Protein AF-A0A1I6U2R0-F1 (afdb_monomer_lite)

Structure (mmCIF, N/CA/C/O backbone):
data_AF-A0A1I6U2R0-F1
#
_entry.id   AF-A0A1I6U2R0-F1
#
loop_
_atom_site.group_PDB
_atom_site.id
_atom_site.type_symbol
_atom_site.label_atom_id
_atom_site.label_alt_id
_atom_site.label_comp_id
_atom_site.label_asym_i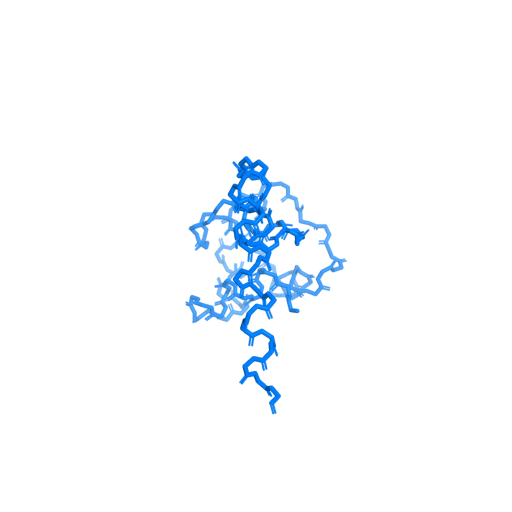d
_atom_site.label_entity_id
_atom_site.label_seq_id
_atom_site.pdbx_PDB_ins_code
_atom_site.Cartn_x
_atom_site.Cartn_y
_atom_site.Cartn_z
_atom_site.occupancy
_atom_site.B_iso_or_equiv
_atom_site.auth_seq_id
_atom_site.auth_comp_id
_atom_site.auth_asym_id
_atom_site.auth_atom_id
_atom_site.pdbx_PDB_model_num
ATOM 1 N N . MET A 1 1 ? -1.787 -11.069 2.007 1.00 62.41 1 MET A N 1
ATOM 2 C CA . MET A 1 1 ? -1.597 -10.672 0.589 1.00 62.41 1 MET A CA 1
ATOM 3 C C . MET A 1 1 ? -1.193 -9.201 0.546 1.00 62.41 1 MET A C 1
ATOM 5 O O . MET A 1 1 ? -1.876 -8.417 1.185 1.00 62.41 1 MET A O 1
ATOM 9 N N . ASN A 1 2 ? -0.098 -8.831 -0.131 1.00 84.19 2 ASN A N 1
ATOM 10 C CA . ASN A 1 2 ? 0.403 -7.444 -0.191 1.00 84.19 2 ASN A CA 1
ATOM 11 C C . ASN A 1 2 ? -0.561 -6.519 -0.971 1.00 84.19 2 ASN A C 1
ATOM 13 O O . ASN A 1 2 ? -1.175 -6.967 -1.942 1.00 84.19 2 ASN A O 1
ATOM 17 N N . LYS A 1 3 ? -0.683 -5.249 -0.563 1.00 88.25 3 LYS A N 1
ATOM 18 C CA . LYS A 1 3 ? -1.581 -4.250 -1.165 1.00 88.25 3 LYS A CA 1
ATOM 19 C C . LYS A 1 3 ? -1.296 -3.993 -2.648 1.00 88.25 3 LYS A C 1
ATOM 21 O O . LYS A 1 3 ? -2.235 -3.937 -3.432 1.00 88.25 3 LYS A O 1
ATOM 26 N N . ILE A 1 4 ? -0.028 -3.966 -3.063 1.00 91.88 4 ILE A N 1
ATOM 27 C CA . ILE A 1 4 ? 0.372 -3.804 -4.475 1.00 91.88 4 ILE A CA 1
ATOM 28 C C . ILE A 1 4 ? -0.218 -4.928 -5.337 1.00 91.88 4 ILE A C 1
ATOM 30 O O . ILE A 1 4 ? -0.770 -4.684 -6.408 1.00 91.88 4 ILE A O 1
ATOM 34 N N . LYS A 1 5 ? -0.174 -6.171 -4.837 1.00 93.12 5 LYS A N 1
ATOM 35 C CA . LYS A 1 5 ? -0.766 -7.323 -5.528 1.00 93.12 5 LYS A CA 1
ATOM 36 C C . LYS A 1 5 ? -2.287 -7.200 -5.629 1.00 93.12 5 LYS A C 1
ATOM 38 O O . LYS A 1 5 ? -2.849 -7.549 -6.661 1.00 93.12 5 LYS A O 1
ATOM 43 N N . GLN A 1 6 ? -2.943 -6.719 -4.570 1.00 92.50 6 GLN A N 1
ATOM 44 C CA . GLN A 1 6 ? -4.391 -6.489 -4.569 1.00 92.50 6 GLN A CA 1
ATOM 45 C C . GLN A 1 6 ? -4.777 -5.439 -5.616 1.00 92.50 6 GLN A C 1
ATOM 47 O O . GLN A 1 6 ? -5.621 -5.712 -6.461 1.00 92.50 6 GLN A O 1
ATOM 52 N N . LEU A 1 7 ? -4.107 -4.283 -5.609 1.00 93.50 7 LEU A N 1
ATOM 53 C CA . LEU A 1 7 ? -4.330 -3.191 -6.560 1.00 93.50 7 LEU A CA 1
ATOM 54 C C . LEU A 1 7 ? -4.137 -3.637 -8.009 1.00 93.50 7 LEU A C 1
ATOM 56 O O . LEU A 1 7 ? -4.966 -3.332 -8.863 1.00 93.50 7 LEU A O 1
ATOM 60 N N . ARG A 1 8 ? -3.090 -4.422 -8.282 1.00 95.94 8 ARG A N 1
ATOM 61 C CA . ARG A 1 8 ? -2.860 -4.974 -9.618 1.00 95.94 8 ARG A CA 1
ATOM 62 C C . ARG A 1 8 ? -4.008 -5.881 -10.077 1.00 95.94 8 ARG A C 1
ATOM 64 O O . ARG A 1 8 ? -4.443 -5.759 -11.217 1.00 95.94 8 ARG A O 1
ATOM 71 N N . ILE A 1 9 ? -4.482 -6.782 -9.213 1.00 94.75 9 ILE A N 1
ATOM 72 C CA . ILE A 1 9 ? -5.590 -7.696 -9.538 1.00 94.75 9 ILE A CA 1
ATOM 73 C C . ILE A 1 9 ? -6.896 -6.917 -9.738 1.00 94.75 9 ILE A C 1
ATOM 75 O O . ILE A 1 9 ? -7.627 -7.205 -10.675 1.00 94.75 9 ILE A O 1
ATOM 79 N N . LEU A 1 10 ? -7.161 -5.893 -8.921 1.00 92.81 10 LEU A N 1
ATOM 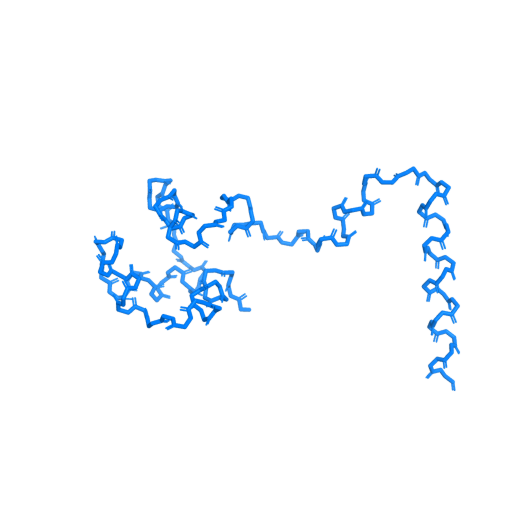80 C CA . LEU A 1 10 ? -8.336 -5.022 -9.071 1.00 92.81 10 LEU A CA 1
ATOM 81 C C . LEU A 1 10 ? -8.360 -4.267 -10.407 1.00 92.81 10 LEU A C 1
ATOM 83 O O . LEU A 1 10 ? -9.430 -3.923 -10.898 1.00 92.81 10 LEU A O 1
ATOM 87 N N . LYS A 1 11 ? -7.189 -4.001 -10.992 1.00 92.56 11 LYS A N 1
ATOM 88 C CA . LYS A 1 11 ? -7.045 -3.385 -12.318 1.00 92.56 11 LYS A CA 1
ATOM 89 C C . LYS A 1 11 ? -6.990 -4.407 -13.463 1.00 92.56 11 LYS A C 1
ATOM 91 O O . LYS A 1 11 ? -6.759 -3.990 -14.592 1.00 92.56 11 LYS A O 1
ATOM 96 N N . ASP A 1 12 ? -7.147 -5.699 -13.168 1.00 94.50 12 ASP A N 1
ATOM 97 C CA . ASP A 1 12 ? -7.024 -6.819 -14.110 1.00 94.50 12 ASP A CA 1
ATOM 98 C C . ASP A 1 12 ? -5.712 -6.808 -14.918 1.00 94.50 12 ASP A C 1
ATOM 100 O O . ASP A 1 12 ? -5.682 -7.001 -16.129 1.00 94.50 12 ASP A O 1
ATOM 104 N N . LYS A 1 13 ? -4.592 -6.518 -14.237 1.00 95.62 13 LYS A N 1
ATOM 105 C CA . LYS A 1 13 ? -3.266 -6.427 -14.868 1.00 95.62 13 LYS A CA 1
ATOM 106 C C . LYS A 1 13 ? -2.360 -7.595 -14.512 1.00 95.62 13 LYS A C 1
ATOM 108 O O . LYS A 1 13 ? -2.292 -8.061 -13.368 1.00 95.62 13 LYS A O 1
ATOM 113 N N . GLN A 1 14 ? -1.553 -8.019 -15.472 1.00 97.31 14 GLN A N 1
ATOM 114 C CA . GLN A 1 14 ? -0.446 -8.939 -15.254 1.00 97.31 14 GLN A CA 1
ATOM 115 C C . GLN A 1 14 ? 0.765 -8.217 -14.651 1.00 97.31 14 GLN A C 1
ATOM 117 O O . GLN A 1 14 ? 0.945 -7.009 -14.795 1.00 97.31 14 GLN A O 1
ATOM 122 N N . GLN A 1 15 ? 1.645 -8.967 -13.978 1.00 96.94 15 GLN A N 1
ATOM 123 C CA . GLN A 1 15 ? 2.884 -8.400 -13.421 1.00 96.94 15 GLN A CA 1
ATOM 124 C C . GLN A 1 15 ? 3.765 -7.767 -14.505 1.00 96.94 15 GLN A C 1
ATOM 126 O O . GLN A 1 15 ? 4.415 -6.762 -14.238 1.00 96.94 15 GLN A O 1
ATOM 131 N N . LYS A 1 16 ? 3.764 -8.340 -15.718 1.00 97.62 16 LYS A N 1
ATOM 132 C CA . LYS A 1 16 ? 4.499 -7.811 -16.871 1.00 97.62 16 LYS A CA 1
ATOM 133 C C . LYS A 1 16 ? 4.002 -6.422 -17.272 1.00 97.62 16 LYS A C 1
ATOM 135 O O . LYS A 1 16 ? 4.815 -5.529 -17.424 1.00 97.62 16 LYS A O 1
ATOM 140 N N . GLU A 1 17 ? 2.690 -6.213 -17.329 1.00 97.81 17 GLU A N 1
ATOM 141 C CA . GLU A 1 17 ? 2.121 -4.912 -17.702 1.00 97.81 17 GLU A CA 1
ATOM 142 C C . GLU A 1 17 ? 2.490 -3.809 -16.704 1.00 97.81 17 GLU A C 1
ATOM 144 O O . GLU A 1 17 ? 2.837 -2.703 -17.103 1.00 97.81 17 GLU A O 1
ATOM 149 N N . ILE A 1 18 ? 2.465 -4.104 -15.398 1.00 97.44 18 ILE A N 1
ATOM 150 C CA . ILE A 1 18 ? 2.928 -3.143 -14.382 1.00 97.44 18 ILE A CA 1
ATOM 151 C C . ILE A 1 18 ? 4.432 -2.889 -14.518 1.00 97.44 18 ILE A C 1
ATOM 153 O O . ILE A 1 18 ? 4.885 -1.767 -14.314 1.00 97.44 18 ILE A O 1
ATOM 157 N N . ALA A 1 19 ? 5.208 -3.918 -14.858 1.00 97.06 19 ALA A N 1
ATOM 158 C CA . ALA A 1 19 ? 6.647 -3.795 -15.045 1.00 97.06 19 ALA A CA 1
ATOM 159 C C . ALA A 1 19 ? 6.986 -2.882 -16.230 1.00 97.06 19 ALA A C 1
ATOM 161 O O . ALA A 1 19 ? 7.837 -2.005 -16.089 1.00 97.06 19 ALA A O 1
ATOM 162 N N . ASP A 1 20 ? 6.265 -3.042 -17.341 1.00 97.56 20 ASP A N 1
ATOM 163 C CA . ASP A 1 20 ? 6.404 -2.223 -18.543 1.00 97.56 20 ASP A CA 1
ATOM 164 C C . ASP A 1 20 ? 6.045 -0.754 -18.242 1.00 97.56 20 ASP A C 1
ATOM 166 O O . ASP A 1 20 ? 6.823 0.145 -18.557 1.00 97.56 20 ASP A O 1
ATOM 170 N N . LEU A 1 21 ? 4.932 -0.502 -17.535 1.00 95.88 21 LEU A N 1
ATOM 171 C CA . LEU A 1 21 ? 4.519 0.851 -17.118 1.00 95.88 21 LEU A CA 1
ATOM 172 C C . LEU A 1 21 ? 5.521 1.522 -16.171 1.00 95.88 21 LEU A C 1
ATOM 174 O O . LEU A 1 21 ? 5.727 2.731 -16.225 1.00 95.88 21 LEU A O 1
ATOM 178 N N . LEU A 1 22 ? 6.137 0.739 -15.288 1.00 95.44 22 LEU A N 1
ATOM 179 C CA . LEU A 1 22 ? 7.071 1.234 -14.284 1.00 95.44 22 LEU A CA 1
ATOM 180 C C . LEU A 1 22 ? 8.524 1.260 -14.800 1.00 95.44 22 LEU A C 1
ATOM 182 O O . LEU A 1 22 ? 9.424 1.690 -14.075 1.00 95.44 22 LEU A O 1
ATOM 186 N N . ASN A 1 23 ? 8.768 0.806 -16.035 1.00 95.50 23 ASN A N 1
ATOM 187 C CA . ASN A 1 23 ? 10.094 0.606 -16.622 1.00 95.50 23 ASN A CA 1
ATOM 188 C C . ASN A 1 23 ? 11.032 -0.193 -15.692 1.00 95.50 23 ASN A C 1
ATOM 190 O O . ASN A 1 23 ? 12.117 0.253 -15.309 1.00 95.50 23 ASN A O 1
ATOM 194 N N . VAL A 1 24 ? 10.565 -1.362 -15.252 1.00 95.06 24 VAL A N 1
ATOM 195 C CA . VAL A 1 24 ? 11.310 -2.312 -14.413 1.00 95.06 24 VAL A CA 1
ATOM 196 C C . VAL A 1 24 ? 11.139 -3.731 -14.946 1.00 95.06 24 VAL A C 1
ATOM 198 O O . VAL A 1 24 ? 10.333 -4.005 -15.827 1.00 95.06 24 VAL A O 1
ATOM 201 N N . THR A 1 25 ? 11.869 -4.686 -14.380 1.00 96.25 25 THR A N 1
ATOM 202 C CA . THR A 1 25 ? 11.681 -6.100 -14.725 1.00 96.25 25 THR A CA 1
ATOM 203 C C . THR A 1 25 ? 10.423 -6.685 -14.060 1.00 96.25 25 THR A C 1
ATOM 205 O O . THR A 1 25 ? 10.120 -6.350 -12.909 1.00 96.25 25 THR A O 1
ATOM 208 N N . PRO A 1 26 ? 9.733 -7.665 -14.678 1.00 95.75 26 PRO A N 1
ATOM 209 C CA . PRO A 1 26 ? 8.636 -8.392 -14.025 1.00 95.75 26 PRO A CA 1
ATOM 210 C C . PRO A 1 26 ? 9.050 -9.037 -12.693 1.00 95.75 26 PRO A C 1
ATOM 212 O O . PRO A 1 26 ? 8.263 -9.129 -11.750 1.00 95.75 26 PRO A O 1
ATOM 215 N N . ARG A 1 27 ? 10.329 -9.424 -12.573 1.00 94.00 27 ARG A N 1
ATOM 216 C CA . ARG A 1 27 ? 10.918 -9.935 -11.330 1.00 94.00 27 ARG A CA 1
ATOM 217 C C . ARG A 1 27 ? 10.939 -8.879 -10.220 1.00 94.00 27 ARG A C 1
ATOM 219 O O . ARG A 1 27 ? 10.728 -9.237 -9.063 1.00 94.00 27 ARG A O 1
ATOM 226 N N . GLN A 1 28 ? 11.163 -7.601 -10.536 1.00 93.94 28 GLN A N 1
ATOM 227 C CA . GLN A 1 28 ? 11.060 -6.512 -9.557 1.00 93.94 28 GLN A CA 1
ATOM 228 C C . GLN A 1 28 ? 9.620 -6.341 -9.063 1.00 93.94 28 GLN A C 1
ATOM 230 O O . GLN A 1 28 ? 9.426 -6.295 -7.851 1.00 93.94 28 GLN A O 1
ATOM 235 N N . ILE A 1 29 ? 8.617 -6.380 -9.947 1.00 95.38 29 ILE A N 1
ATOM 236 C CA . ILE A 1 29 ? 7.200 -6.349 -9.535 1.00 95.38 29 ILE A CA 1
ATOM 237 C C . ILE A 1 29 ? 6.857 -7.539 -8.634 1.00 95.38 29 ILE A C 1
ATOM 239 O O . ILE A 1 29 ? 6.275 -7.367 -7.563 1.00 95.38 29 ILE A O 1
ATOM 243 N N . GLN A 1 30 ? 7.297 -8.748 -8.995 1.00 93.69 30 GLN A N 1
ATOM 244 C CA . GLN A 1 30 ? 7.107 -9.922 -8.142 1.00 93.69 30 GLN A CA 1
ATOM 245 C C . GLN A 1 30 ? 7.744 -9.736 -6.752 1.00 93.69 30 GLN A C 1
ATOM 247 O O . GLN A 1 30 ? 7.166 -10.155 -5.747 1.00 93.69 30 GLN A O 1
ATOM 252 N N . ARG A 1 31 ? 8.929 -9.116 -6.675 1.00 92.44 31 ARG A N 1
ATOM 253 C CA . ARG A 1 31 ? 9.600 -8.813 -5.402 1.00 92.44 31 ARG A CA 1
ATOM 254 C C . ARG A 1 31 ? 8.819 -7.796 -4.569 1.00 92.44 31 ARG A C 1
ATOM 256 O O . ARG A 1 31 ? 8.673 -8.015 -3.368 1.00 92.44 31 ARG A O 1
ATOM 263 N N . TYR A 1 32 ? 8.294 -6.744 -5.194 1.00 92.81 32 TYR A N 1
ATOM 264 C CA . TYR A 1 32 ? 7.432 -5.751 -4.545 1.00 92.81 32 TYR A CA 1
ATOM 265 C C . TYR A 1 32 ? 6.181 -6.406 -3.942 1.00 92.81 32 TYR A C 1
ATOM 267 O O . TYR A 1 32 ? 5.855 -6.186 -2.777 1.00 92.81 32 TYR A O 1
ATOM 275 N N . GLU A 1 33 ? 5.544 -7.317 -4.679 1.00 92.12 33 GLU A N 1
ATOM 276 C CA . GLU A 1 33 ? 4.355 -8.047 -4.218 1.00 92.12 33 GLU A CA 1
ATOM 277 C C . GLU A 1 33 ? 4.624 -9.076 -3.110 1.00 92.12 33 GLU A C 1
ATOM 279 O O . GLU A 1 33 ? 3.690 -9.491 -2.418 1.00 92.12 33 GLU A O 1
ATOM 284 N N . LYS A 1 34 ? 5.879 -9.504 -2.930 1.00 87.44 34 LYS A N 1
ATOM 28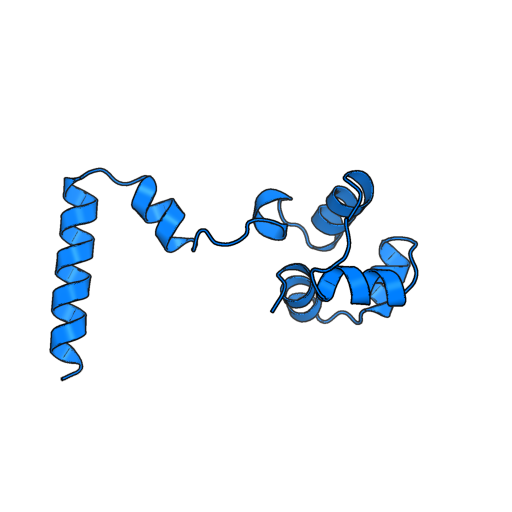5 C CA . LYS A 1 34 ? 6.297 -10.468 -1.898 1.00 87.44 34 LYS A CA 1
ATOM 286 C C . LYS A 1 34 ? 6.772 -9.807 -0.593 1.00 87.44 34 LYS A C 1
ATOM 288 O O . LYS A 1 34 ? 7.271 -10.514 0.274 1.00 87.44 34 LYS A O 1
ATOM 293 N N . SER A 1 35 ? 6.607 -8.487 -0.436 1.00 68.69 35 SER A N 1
ATOM 294 C CA . SER A 1 35 ? 6.886 -7.721 0.801 1.00 68.69 35 SER A CA 1
ATOM 295 C C . SER A 1 35 ? 8.353 -7.672 1.267 1.00 68.69 35 SER A C 1
ATOM 297 O O . SER A 1 35 ? 8.636 -7.055 2.287 1.00 68.69 35 SER A O 1
ATOM 299 N N . ASN A 1 36 ? 9.283 -8.278 0.522 1.00 62.72 36 ASN A N 1
ATOM 300 C CA . ASN A 1 36 ? 10.696 -8.441 0.901 1.00 62.72 36 ASN A CA 1
ATOM 301 C C . ASN A 1 36 ? 11.647 -7.517 0.120 1.00 62.72 36 ASN A C 1
ATOM 303 O O . ASN A 1 36 ? 12.851 -7.767 0.047 1.00 62.72 36 ASN A O 1
ATOM 307 N N . ALA A 1 37 ? 11.125 -6.483 -0.537 1.00 72.50 37 ALA A N 1
ATOM 308 C CA . ALA A 1 37 ? 11.931 -5.562 -1.324 1.00 72.50 37 ALA A CA 1
ATOM 309 C C . ALA A 1 37 ? 11.609 -4.116 -0.972 1.00 72.50 37 ALA A C 1
ATOM 311 O O . ALA A 1 37 ? 10.449 -3.715 -0.998 1.00 72.50 37 ALA A O 1
ATOM 312 N N . ALA A 1 38 ? 12.659 -3.342 -0.700 1.00 81.12 38 ALA A N 1
ATOM 313 C CA . ALA A 1 38 ? 12.565 -1.895 -0.654 1.00 81.12 38 ALA A CA 1
ATOM 314 C C . ALA A 1 38 ? 12.173 -1.368 -2.045 1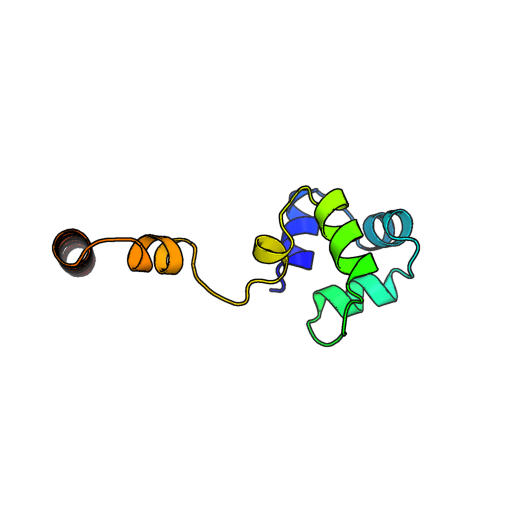.00 81.12 38 ALA A C 1
ATOM 316 O O . ALA A 1 38 ? 12.768 -1.748 -3.060 1.00 81.12 38 ALA A O 1
ATOM 317 N N . ILE A 1 39 ? 11.150 -0.520 -2.075 1.00 90.44 39 ILE A N 1
ATOM 318 C CA . ILE A 1 39 ? 10.741 0.273 -3.235 1.00 90.44 39 ILE A CA 1
ATOM 319 C C . ILE A 1 39 ? 11.324 1.670 -3.028 1.00 90.44 39 ILE A C 1
ATOM 321 O O . ILE A 1 39 ? 11.216 2.215 -1.932 1.00 90.44 39 ILE A O 1
ATOM 325 N N . SER A 1 40 ? 11.962 2.242 -4.051 1.00 93.12 40 SER A N 1
ATOM 326 C CA . SER A 1 40 ? 12.389 3.642 -3.977 1.00 93.12 40 SER A CA 1
ATOM 327 C C . SER A 1 40 ? 11.171 4.566 -3.984 1.00 93.12 40 SER A C 1
ATOM 329 O O . SER A 1 40 ? 10.153 4.246 -4.594 1.00 93.12 40 SER A O 1
ATOM 331 N N . VAL A 1 41 ? 11.280 5.734 -3.347 1.00 92.44 41 VAL A N 1
ATOM 332 C CA . VAL A 1 41 ? 10.181 6.717 -3.276 1.00 92.44 41 VAL A CA 1
ATOM 333 C C . VAL A 1 41 ? 9.665 7.096 -4.670 1.00 92.44 41 VAL A C 1
ATOM 335 O O . VAL A 1 41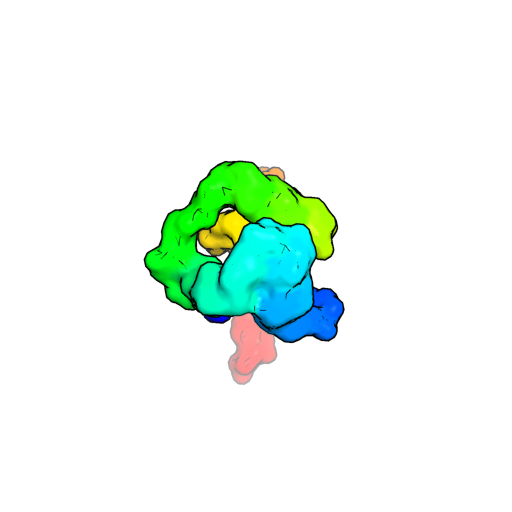 ? 8.461 7.161 -4.883 1.00 92.44 41 VAL A O 1
ATOM 338 N N . GLU A 1 42 ? 10.559 7.247 -5.646 1.00 95.38 42 GLU A N 1
ATOM 339 C CA . GLU A 1 42 ? 10.198 7.515 -7.043 1.00 95.38 42 GLU A CA 1
ATOM 340 C C . GLU A 1 42 ? 9.302 6.414 -7.641 1.00 95.38 42 GLU A C 1
ATOM 342 O O . GLU A 1 42 ? 8.245 6.697 -8.200 1.00 95.38 42 GLU A O 1
ATOM 347 N N . LYS A 1 43 ? 9.676 5.138 -7.473 1.00 95.06 43 LYS A N 1
ATOM 348 C CA . LYS A 1 43 ? 8.876 4.008 -7.974 1.00 95.06 43 LYS A CA 1
ATOM 349 C C . LYS A 1 43 ? 7.566 3.847 -7.214 1.00 95.06 43 LYS A C 1
ATOM 351 O O . LYS A 1 43 ? 6.565 3.446 -7.798 1.00 95.06 43 LYS A O 1
ATOM 356 N N . ALA A 1 44 ? 7.567 4.168 -5.926 1.00 94.00 44 ALA A N 1
ATOM 357 C CA . ALA A 1 44 ? 6.362 4.237 -5.119 1.00 94.00 44 ALA A CA 1
ATOM 358 C C . ALA A 1 44 ? 5.384 5.293 -5.664 1.00 94.00 44 ALA A C 1
ATOM 360 O O . ALA A 1 44 ? 4.210 4.982 -5.843 1.00 94.00 44 ALA A O 1
ATOM 361 N N . LEU A 1 45 ? 5.854 6.503 -5.982 1.00 95.94 45 LEU A N 1
ATOM 362 C CA . LEU A 1 45 ? 5.019 7.559 -6.568 1.00 95.94 45 LEU A CA 1
ATOM 363 C C . LEU A 1 45 ? 4.430 7.124 -7.915 1.00 95.94 45 LEU A C 1
ATOM 365 O O . LEU A 1 45 ? 3.215 7.171 -8.091 1.00 95.94 45 LEU A O 1
ATOM 369 N N . GLN A 1 46 ? 5.252 6.573 -8.808 1.00 96.88 46 GLN A N 1
ATOM 370 C CA . GLN A 1 46 ? 4.780 6.063 -10.101 1.00 96.88 46 GLN A CA 1
ATOM 371 C C . GLN A 1 46 ? 3.731 4.949 -9.950 1.00 96.88 46 GLN A C 1
ATOM 373 O O . GLN A 1 46 ? 2.721 4.935 -10.648 1.00 96.88 46 GLN A O 1
ATOM 378 N N . LEU A 1 47 ? 3.925 4.013 -9.013 1.00 95.19 47 LEU A N 1
ATOM 379 C CA . LEU A 1 47 ? 2.921 2.983 -8.722 1.00 95.19 47 LEU A CA 1
ATOM 380 C C . LEU A 1 47 ? 1.613 3.585 -8.191 1.00 95.19 47 LEU A C 1
ATOM 382 O O . LEU A 1 47 ? 0.537 3.102 -8.544 1.00 95.19 47 LEU A O 1
ATOM 386 N N . SER A 1 48 ? 1.698 4.632 -7.369 1.00 95.06 48 SER A N 1
ATOM 387 C CA . SER A 1 48 ? 0.526 5.332 -6.837 1.00 95.06 48 SER A CA 1
ATOM 388 C C . SER A 1 48 ? -0.300 5.982 -7.953 1.00 95.06 48 SER A C 1
ATOM 390 O O . SER A 1 48 ? -1.523 5.848 -7.967 1.00 95.06 48 SER A O 1
ATOM 392 N N . GLU A 1 49 ? 0.365 6.550 -8.962 1.00 95.94 49 GLU A N 1
ATOM 393 C CA . GLU A 1 49 ? -0.264 7.097 -10.168 1.00 95.94 49 GLU A CA 1
ATOM 394 C C . GLU A 1 49 ? -0.885 5.992 -11.035 1.00 95.94 49 GLU A C 1
ATOM 396 O O . GLU A 1 49 ? -2.054 6.083 -11.408 1.00 95.94 49 GLU A O 1
ATOM 401 N N . ILE A 1 50 ? -0.153 4.897 -11.290 1.00 95.25 50 ILE A N 1
ATOM 402 C CA . ILE A 1 50 ? -0.639 3.744 -12.076 1.00 95.25 50 ILE A CA 1
ATOM 403 C C . ILE A 1 50 ? -1.912 3.149 -11.462 1.00 95.25 50 ILE A C 1
ATOM 405 O O . ILE A 1 50 ? -2.851 2.777 -12.173 1.00 95.25 50 ILE A O 1
ATOM 409 N N . PHE A 1 51 ? -1.949 3.022 -10.137 1.00 94.56 51 PHE A N 1
ATOM 410 C CA . PHE A 1 51 ? -3.102 2.471 -9.432 1.00 94.56 51 PHE A CA 1
ATOM 411 C C . PHE A 1 51 ? -4.175 3.513 -9.107 1.00 94.56 51 PHE A C 1
ATOM 413 O O . PHE A 1 51 ? -5.300 3.117 -8.792 1.00 94.56 51 PHE A O 1
ATOM 420 N N . ASN A 1 52 ? -3.866 4.803 -9.267 1.00 94.06 52 ASN A N 1
ATOM 421 C CA . ASN A 1 52 ? -4.691 5.944 -8.882 1.00 94.06 52 ASN A CA 1
ATOM 422 C C . ASN A 1 52 ? -5.107 5.894 -7.402 1.00 94.06 52 ASN A C 1
ATOM 424 O O . ASN A 1 52 ? -6.293 5.906 -7.070 1.00 94.06 52 ASN A O 1
ATOM 428 N N . VAL A 1 53 ? -4.119 5.765 -6.515 1.00 91.12 53 VAL A N 1
ATOM 429 C CA . VAL A 1 53 ? -4.297 5.730 -5.055 1.00 91.12 53 VAL A CA 1
ATOM 430 C C . VAL A 1 53 ? -3.215 6.559 -4.373 1.00 91.12 53 VAL A C 1
ATOM 432 O O . VAL A 1 53 ? -2.158 6.788 -4.950 1.00 91.12 53 VAL A O 1
ATOM 435 N N . SER A 1 54 ? -3.435 6.977 -3.127 1.00 91.94 54 SER A N 1
ATOM 436 C CA . SER A 1 54 ? -2.383 7.634 -2.347 1.00 91.94 54 SER A CA 1
ATOM 437 C C . SER A 1 54 ? -1.278 6.648 -1.943 1.00 91.94 54 SER A C 1
ATOM 439 O O . SER A 1 54 ? -1.511 5.444 -1.791 1.00 91.94 54 SER A O 1
ATOM 441 N N . LEU A 1 55 ? -0.063 7.166 -1.724 1.00 90.00 55 LEU A N 1
ATOM 442 C CA . LEU A 1 55 ? 1.037 6.383 -1.149 1.00 90.00 55 LEU A CA 1
ATOM 443 C C . LEU A 1 55 ? 0.661 5.777 0.200 1.00 90.00 55 LEU A C 1
ATOM 445 O O . LEU A 1 55 ? 0.999 4.623 0.456 1.00 90.00 55 LEU A O 1
ATOM 449 N N . ASP A 1 56 ? -0.068 6.539 1.017 1.00 86.62 56 ASP A N 1
ATOM 450 C CA . ASP A 1 56 ? -0.576 6.059 2.294 1.00 86.62 56 ASP A CA 1
ATOM 451 C C . ASP A 1 56 ? -1.453 4.822 2.078 1.00 86.62 56 ASP A C 1
ATOM 453 O O . ASP A 1 56 ? -1.102 3.737 2.520 1.00 86.62 56 ASP A O 1
ATOM 457 N N . TYR A 1 57 ? -2.483 4.905 1.233 1.00 85.25 57 TYR A N 1
ATOM 458 C CA . TYR A 1 57 ? -3.346 3.759 0.938 1.00 85.25 57 TYR A CA 1
ATOM 459 C C . TYR A 1 57 ? -2.589 2.538 0.381 1.00 85.25 57 TYR A C 1
ATOM 461 O O . TYR A 1 57 ? -2.968 1.389 0.634 1.00 85.25 57 TYR A O 1
ATOM 469 N N . MET A 1 58 ? -1.528 2.763 -0.401 1.00 87.38 58 MET A N 1
ATOM 470 C CA . MET A 1 58 ? -0.735 1.697 -1.012 1.00 87.38 58 MET A CA 1
ATOM 471 C C . MET A 1 58 ? 0.215 0.999 -0.027 1.00 87.38 58 MET A C 1
ATOM 473 O O . MET A 1 58 ? 0.456 -0.203 -0.175 1.00 87.38 58 MET A O 1
ATOM 477 N N . PHE A 1 59 ? 0.754 1.723 0.957 1.00 81.56 59 PHE A N 1
ATOM 478 C CA . PHE A 1 59 ? 1.772 1.217 1.886 1.00 81.56 59 PHE A CA 1
ATOM 479 C C . PHE A 1 59 ? 1.307 1.054 3.328 1.00 81.56 59 PHE A C 1
ATOM 481 O O . PHE A 1 59 ? 2.034 0.429 4.104 1.00 81.56 59 PHE A O 1
ATOM 488 N N . ASN A 1 60 ? 0.128 1.561 3.687 1.00 76.75 60 ASN A N 1
ATOM 489 C CA . ASN A 1 60 ? -0.376 1.494 5.046 1.00 76.75 60 ASN A CA 1
ATOM 490 C C . ASN A 1 60 ? -0.531 0.019 5.463 1.00 76.75 60 ASN A C 1
ATOM 492 O O . ASN A 1 60 ? -1.364 -0.745 4.956 1.00 76.75 60 ASN A O 1
ATOM 496 N N . LYS A 1 61 ? 0.373 -0.410 6.350 1.00 62.47 61 LYS A N 1
ATOM 497 C CA . LYS A 1 61 ? 0.303 -1.689 7.045 1.00 62.47 61 LYS A CA 1
ATOM 498 C C . LYS A 1 61 ? -0.684 -1.486 8.182 1.00 62.47 61 LYS A C 1
ATOM 500 O O . LYS A 1 61 ? -0.294 -1.042 9.250 1.00 62.47 61 LYS A O 1
ATOM 505 N N . SER A 1 62 ? -1.929 -1.872 7.933 1.00 55.50 62 SER A N 1
ATOM 506 C CA . SER A 1 62 ? -2.929 -2.107 8.972 1.00 55.50 62 SER A CA 1
ATOM 507 C C . SER A 1 62 ? -3.174 -0.938 9.926 1.00 55.50 62 SER A C 1
ATOM 509 O O . SER A 1 62 ? -2.948 -1.077 11.122 1.00 55.50 62 SER A O 1
ATOM 511 N N . ASP A 1 63 ? -3.814 0.106 9.426 1.00 52.53 63 ASP A N 1
ATOM 512 C CA . ASP A 1 63 ? -5.086 0.440 10.046 1.00 52.53 63 ASP A CA 1
ATOM 513 C C . ASP A 1 63 ? -6.179 -0.127 9.148 1.00 52.53 63 ASP A C 1
ATOM 515 O O . ASP A 1 63 ? -6.201 0.094 7.934 1.00 52.53 63 ASP A O 1
ATOM 519 N N . SER A 1 64 ? -7.052 -0.965 9.713 1.00 67.81 64 SER A N 1
ATOM 520 C CA . SER A 1 64 ? -8.314 -1.209 9.022 1.00 67.81 64 SER A CA 1
ATOM 521 C C . SER A 1 64 ? -8.981 0.156 8.850 1.00 67.81 64 SER A C 1
ATOM 523 O O . SER A 1 64 ? -8.873 0.994 9.739 1.00 67.81 64 SER A O 1
ATOM 525 N N . GLU A 1 65 ? -9.655 0.408 7.730 1.00 68.94 65 GLU A N 1
ATOM 526 C CA . GLU A 1 65 ? -10.434 1.645 7.560 1.00 68.94 65 GLU A CA 1
ATOM 527 C C . GLU A 1 65 ? -11.337 1.893 8.784 1.00 68.94 65 GLU A C 1
ATOM 529 O O . GLU A 1 65 ? -11.457 3.015 9.262 1.00 68.94 65 GLU A O 1
ATOM 534 N N . ALA A 1 66 ? -11.842 0.808 9.384 1.00 76.94 66 ALA A N 1
ATOM 535 C CA . ALA A 1 66 ? -12.537 0.818 10.662 1.00 76.94 66 ALA A CA 1
ATOM 536 C C . ALA A 1 66 ? -11.686 1.335 11.838 1.00 76.94 66 ALA A C 1
ATOM 538 O O . ALA A 1 66 ? -12.206 2.091 12.639 1.00 76.94 66 ALA A O 1
ATOM 539 N N . GLN A 1 67 ? -10.404 0.981 11.956 1.00 76.12 67 GLN A N 1
ATOM 540 C CA . GLN A 1 67 ? -9.490 1.478 12.993 1.00 76.12 67 GLN A CA 1
ATOM 541 C C . GLN A 1 67 ? -9.254 2.987 12.862 1.00 76.12 67 GLN A C 1
ATOM 543 O O . GLN A 1 67 ? -9.338 3.706 13.856 1.00 76.12 67 GLN A O 1
ATOM 548 N N . THR A 1 68 ? -9.008 3.466 11.636 1.00 76.31 68 THR A N 1
ATOM 549 C CA . THR A 1 68 ? -8.829 4.897 11.364 1.00 76.31 68 THR A CA 1
ATOM 550 C C . THR A 1 68 ? -10.113 5.657 11.677 1.00 76.31 68 THR A C 1
ATOM 552 O O . THR A 1 68 ? -10.079 6.594 12.469 1.00 76.31 68 THR A O 1
ATOM 555 N N . LEU A 1 69 ? -11.257 5.201 11.156 1.00 81.12 69 LEU A N 1
ATOM 556 C CA . LEU A 1 69 ? -12.558 5.801 11.453 1.00 81.12 69 LEU A CA 1
ATOM 557 C C . LEU A 1 69 ? -12.852 5.790 12.956 1.00 81.12 69 LEU A C 1
ATOM 559 O O . LEU A 1 69 ? -13.210 6.823 13.504 1.00 81.12 69 LEU A O 1
ATOM 563 N N . PHE A 1 70 ? -12.621 4.667 13.640 1.00 86.94 70 PHE A N 1
ATOM 564 C CA . PHE A 1 70 ? -12.857 4.522 15.079 1.00 86.94 70 PHE A CA 1
ATOM 565 C C . PHE A 1 70 ? -11.967 5.448 15.918 1.00 86.94 70 PHE A C 1
ATOM 567 O O . PHE A 1 70 ? -12.402 5.949 16.951 1.00 86.94 70 PHE A O 1
ATOM 574 N N . SER A 1 71 ? -10.734 5.715 15.475 1.00 82.00 71 SER A N 1
ATOM 575 C CA . SER A 1 71 ? -9.828 6.651 16.153 1.00 82.00 71 SER A CA 1
ATOM 576 C C . SER A 1 71 ? -10.275 8.114 16.049 1.00 82.00 71 SER A C 1
ATOM 578 O O . SER A 1 71 ? -9.976 8.900 16.945 1.00 82.00 71 SER A O 1
ATOM 580 N N . CYS A 1 72 ? -11.018 8.463 14.994 1.00 84.50 72 CYS A N 1
ATOM 581 C CA . CYS A 1 72 ? -11.514 9.816 14.738 1.00 84.50 72 CYS A CA 1
ATOM 582 C C . CYS A 1 72 ? -12.834 10.147 15.454 1.00 84.50 72 CYS A C 1
ATOM 584 O O . CYS A 1 72 ? -13.285 11.286 15.367 1.00 84.50 72 CYS A O 1
ATOM 586 N N . LEU A 1 73 ? -13.453 9.177 16.128 1.00 91.25 73 LEU A N 1
ATOM 587 C CA . LEU A 1 73 ? -14.692 9.368 16.882 1.00 91.25 73 LEU A CA 1
ATOM 588 C C . LEU A 1 73 ? -14.416 9.899 18.292 1.00 91.25 73 LEU A C 1
ATOM 590 O O . LEU A 1 73 ? -13.341 9.662 18.860 1.00 91.25 73 LEU A O 1
ATOM 594 N N . ASP A 1 74 ? -15.402 10.573 18.876 1.00 96.12 74 ASP A N 1
ATOM 595 C CA . ASP A 1 74 ? -15.395 10.887 20.302 1.00 96.12 74 ASP A CA 1
ATOM 596 C C . ASP A 1 74 ? -15.722 9.649 21.160 1.00 96.12 74 ASP A C 1
ATOM 598 O O . ASP A 1 74 ? -15.942 8.541 20.657 1.00 96.12 74 ASP A O 1
ATOM 602 N N . ASP A 1 75 ? -15.644 9.805 22.480 1.00 94.06 75 ASP A N 1
ATOM 603 C CA . ASP A 1 75 ? -15.788 8.682 23.407 1.00 94.06 75 ASP A CA 1
ATOM 604 C C . ASP A 1 75 ? -17.231 8.154 23.480 1.00 94.06 75 ASP A C 1
ATOM 606 O O . ASP A 1 75 ? -17.425 6.948 23.670 1.00 94.06 75 ASP A O 1
ATOM 610 N N . ASP A 1 76 ? -18.228 9.012 23.247 1.00 95.06 76 ASP A N 1
ATOM 611 C CA . ASP A 1 76 ? -19.643 8.632 23.247 1.00 95.06 76 ASP A CA 1
ATOM 612 C C . ASP A 1 76 ? -19.975 7.788 22.003 1.00 95.06 76 ASP A C 1
ATOM 614 O O . ASP A 1 76 ? -20.562 6.703 22.107 1.00 95.06 76 ASP A O 1
ATOM 618 N N . ASP A 1 77 ? -19.510 8.217 20.829 1.00 96.19 77 ASP A N 1
ATOM 619 C CA . ASP A 1 77 ? -19.677 7.494 19.566 1.00 96.19 77 ASP A CA 1
ATOM 620 C C . ASP A 1 77 ? -18.952 6.139 19.578 1.00 96.19 77 ASP A C 1
ATOM 622 O O . ASP A 1 77 ? -19.488 5.118 19.122 1.00 96.19 77 ASP A O 1
ATOM 626 N N . LYS A 1 78 ? -17.741 6.082 20.150 1.00 94.38 78 LYS A N 1
ATOM 627 C CA . LYS A 1 78 ? -17.017 4.812 20.339 1.00 94.38 78 LYS A CA 1
ATOM 628 C C . LYS A 1 78 ? -17.809 3.849 21.212 1.00 94.38 78 LYS A C 1
ATOM 630 O O . LYS A 1 78 ? -17.880 2.655 20.897 1.00 94.38 78 LYS A O 1
ATOM 635 N N . GLN A 1 79 ? -18.406 4.349 22.293 1.00 95.31 79 GLN A N 1
ATOM 636 C CA . GLN A 1 79 ? -19.192 3.536 23.212 1.00 95.31 79 GLN A CA 1
ATOM 637 C C . GLN A 1 79 ? -20.438 2.960 22.522 1.00 95.31 79 GLN A C 1
ATOM 639 O O . GLN A 1 79 ? -20.705 1.760 22.645 1.00 95.31 79 GLN A O 1
ATOM 644 N N . LEU A 1 80 ? -21.127 3.761 21.703 1.00 95.94 80 LEU A N 1
ATOM 645 C CA . LEU A 1 80 ? -22.261 3.307 20.895 1.00 95.94 80 LEU A CA 1
ATOM 646 C C . LEU A 1 80 ? -21.875 2.153 19.955 1.00 95.94 80 LEU A C 1
ATOM 648 O O . LEU A 1 80 ? -22.559 1.125 19.911 1.00 95.94 80 LEU A O 1
ATOM 652 N N . ILE A 1 81 ? -20.761 2.285 19.229 1.00 95.50 81 ILE A N 1
ATOM 653 C CA . ILE A 1 81 ? -20.278 1.242 18.311 1.00 95.50 81 ILE A CA 1
ATOM 654 C C . ILE A 1 81 ? -19.956 -0.051 19.068 1.00 95.50 81 ILE A C 1
ATOM 656 O O . ILE A 1 81 ? -20.353 -1.134 18.628 1.00 95.50 81 ILE A O 1
ATOM 660 N N . ILE A 1 82 ? -19.285 0.041 20.220 1.00 95.12 82 ILE A N 1
ATOM 661 C CA . ILE A 1 82 ? -18.967 -1.123 21.060 1.00 95.12 82 ILE A CA 1
ATOM 662 C C . ILE A 1 82 ? -20.245 -1.866 21.468 1.00 95.12 82 ILE A C 1
ATOM 664 O O . ILE A 1 82 ? -20.290 -3.102 21.434 1.00 95.12 82 ILE A O 1
ATOM 668 N N . ASP A 1 83 ? -21.297 -1.140 21.833 1.00 96.31 83 ASP A N 1
ATOM 669 C CA . ASP A 1 83 ? -22.550 -1.747 22.272 1.00 96.31 83 ASP A CA 1
ATOM 670 C C . ASP A 1 83 ? -23.322 -2.389 21.113 1.00 96.31 83 ASP A C 1
ATOM 672 O O . ASP A 1 83 ? -23.834 -3.509 21.259 1.00 96.31 83 ASP A O 1
ATOM 676 N N . VAL A 1 84 ? -23.293 -1.780 19.923 1.00 95.62 84 VAL A N 1
ATOM 677 C CA . VAL A 1 84 ? -23.781 -2.414 18.689 1.00 95.62 84 VAL A CA 1
ATOM 678 C C . VAL A 1 84 ? -23.020 -3.716 18.423 1.00 95.62 84 VAL A C 1
ATOM 680 O O . VAL A 1 84 ? -23.653 -4.761 18.247 1.00 95.62 84 VAL A O 1
ATOM 683 N N . MET A 1 85 ? -21.685 -3.707 18.475 1.00 94.44 85 MET A N 1
ATOM 684 C CA . MET A 1 85 ? -20.864 -4.905 18.245 1.00 94.44 85 MET A CA 1
ATOM 685 C C . MET A 1 85 ? -21.192 -6.033 19.237 1.00 94.44 85 MET A C 1
ATOM 687 O O . MET A 1 85 ? -21.355 -7.188 18.830 1.00 94.44 85 MET A O 1
ATOM 691 N N . LYS A 1 86 ? -21.370 -5.715 20.527 1.00 94.19 86 LYS A N 1
ATOM 692 C CA . LYS A 1 86 ? -21.799 -6.689 21.550 1.00 94.19 86 LYS A CA 1
ATOM 693 C C . LYS A 1 86 ? -23.181 -7.268 21.247 1.00 94.19 86 LYS A C 1
ATOM 695 O O . LYS A 1 86 ? -23.389 -8.471 21.421 1.00 94.19 86 LYS A O 1
ATOM 700 N N . SER A 1 87 ? -24.124 -6.433 20.809 1.00 94.56 87 SER A N 1
ATOM 701 C CA . SER A 1 87 ? -25.490 -6.865 20.487 1.00 94.56 87 SER A CA 1
ATOM 702 C C . SER A 1 87 ? -25.525 -7.828 19.293 1.00 94.56 87 SER A C 1
ATOM 704 O O . SER A 1 87 ? -26.231 -8.837 19.328 1.00 94.56 87 SER A O 1
ATOM 706 N N . LEU A 1 88 ? -24.701 -7.569 18.274 1.00 90.94 88 LEU A N 1
ATOM 707 C CA . LEU A 1 88 ? -24.590 -8.399 17.077 1.00 90.94 88 LEU A CA 1
ATOM 708 C C . LEU A 1 88 ? -23.885 -9.727 17.370 1.00 90.94 88 LEU A C 1
ATOM 710 O O . LEU A 1 88 ? -24.315 -10.764 16.872 1.00 90.94 88 LEU A O 1
ATOM 714 N N . SER A 1 89 ? -22.864 -9.724 18.234 1.00 89.31 89 SER A N 1
ATOM 715 C CA . SER A 1 89 ? -22.165 -10.948 18.647 1.00 89.31 89 SER A CA 1
ATOM 716 C C . SER A 1 89 ? -23.081 -11.920 19.403 1.00 89.31 89 SER A C 1
ATOM 718 O O . SER A 1 89 ? -23.004 -13.131 19.205 1.00 89.31 89 SER A O 1
ATOM 720 N N . LYS A 1 90 ? -24.006 -11.401 20.221 1.00 84.00 90 LYS A N 1
ATOM 721 C CA . LYS A 1 90 ? -25.003 -12.221 20.928 1.00 84.00 90 LYS A CA 1
ATOM 722 C C . LYS A 1 90 ? -26.067 -12.821 20.005 1.00 84.00 90 LYS A C 1
ATOM 724 O O . LYS A 1 90 ? -26.621 -13.850 20.355 1.00 84.00 90 LYS A O 1
ATOM 729 N N . LYS A 1 91 ? -26.344 -12.198 18.854 1.00 76.81 91 LYS A N 1
ATOM 730 C CA . LYS A 1 91 ? -27.348 -12.656 17.875 1.00 76.81 91 LYS A CA 1
ATOM 731 C C . LYS A 1 91 ? -26.895 -13.836 17.010 1.00 76.81 91 LYS A C 1
ATOM 733 O O . LYS A 1 91 ? -27.730 -14.424 16.334 1.00 76.81 91 LYS A O 1
ATOM 738 N N . GLN A 1 92 ? -25.595 -14.132 16.975 1.00 61.50 92 GLN A N 1
ATOM 739 C CA . GLN A 1 92 ? -25.033 -15.248 16.201 1.00 61.50 92 GLN A CA 1
ATOM 740 C C . GLN A 1 92 ? -24.870 -16.543 17.018 1.00 61.50 92 GLN A C 1
ATOM 742 O O . GLN A 1 92 ? -24.399 -17.541 16.476 1.00 61.50 92 GLN A O 1
ATOM 747 N N . LYS A 1 93 ? -25.233 -16.522 18.306 1.00 53.44 93 LYS A N 1
ATOM 748 C CA . LYS A 1 93 ? -25.428 -17.713 19.142 1.00 53.44 93 LYS A CA 1
ATOM 749 C C . LYS A 1 93 ? -26.908 -18.055 19.199 1.00 53.44 93 LYS A C 1
ATOM 751 O O . LYS A 1 93 ? -27.196 -19.266 19.250 1.00 53.44 93 LYS A O 1
#

Radius of gyration: 18.39 Å; chains: 1; bounding box: 40×29×42 Å

Organism: NCBI:txid306541

Secondary structure (DSSP, 8-state):
--HHHHHHHHTT--HHHHHHHHTS-HHHHHHHHTT-SPPPHHHHHHHHHHHT--HHHHH--S--HHHHHHHTS-HHHHHHHHHHHHHHHHHT-

Sequence (93 aa):
MNKIKQLRILKDKQQKEIADLLNVTPRQIQRYEKSNAAISVEKALQLSEIFNVSLDYMFNKSDSEAQTLFSCLDDDDKQLIIDVMKSLSKKQK

Foldseek 3Di:
DALLVVLCVVVVHDLCVLCVQLVHDSVVSVCVRVVNDDDDPVSLVSSCVVSVHDSCSRPPDDDDPCNVVLVPDDPVVVVVVVVVVVVVVVVVD

InterPro domains:
  IPR001387 Cro/C1-type, helix-turn-helix domain [PF01381] (4-57)
  IPR001387 Cro/C1-type, helix-turn-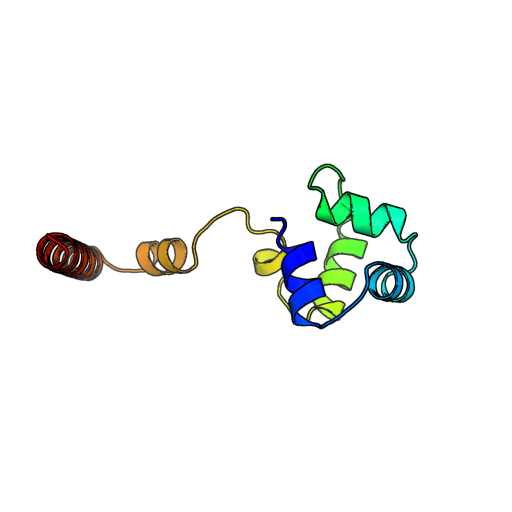helix domain [PS50943] (4-58)
  IPR001387 Cro/C1-type, helix-turn-helix domain [SM00530] (3-58)
  IPR001387 Cro/C1-type, helix-turn-helix domain [cd00093] (1-57)
  IPR010982 Lambda repressor-like, DNA-binding domain superfamily [G3DSA:1.10.260.40] (1-92)
  IPR010982 Lambda repressor-like, DNA-binding domain superfamily [SSF47413] (2-64)

pLDDT: mean 88.38, std 11.05, range [52.53, 97.81]